Protein AF-A0A4U9CVR2-F1 (afdb_monomer_lite)

InterPro domains:
  IPR009057 Homedomain-like superfamily [SSF46689] (18-56)
  IPR018060 AraC-like, DNA binding HTH domain [PF12833] (2-55)
  IPR018060 AraC-like, DNA binding HTH domain [PS01124] (1-55)
  IPR018060 AraC-like, DNA binding HTH domain [SM00342] (1-59)
  IPR050959 Multiple antibiotic resistance protein MarA-like [PTHR47504] (1-55)

Foldseek 3Di:
DVCVVPVDDPVVVVLLVLLVVLVVCVVPHPPQLQVSCVVSPHPGSVSNVVSSVVNPPDPPDPPD

Sequence (64 aa):
MFKKETGHSLGQYIRSRKLTEIAQKLKQSNEPILYLAERYGFESQQTLTRTFKNYSTFRRINIA

Secondary structure (DSSP, 8-state):
-HHHHHSS-HHHHHHHHHHHHHHHHHHH----HHHHHHHTT-SSHHHHHHHHHHH---TT----

Structure (mmCIF, N/CA/C/O backbone):
data_AF-A0A4U9CVR2-F1
#
_entry.id   AF-A0A4U9CVR2-F1
#
loop_
_atom_site.group_PDB
_atom_site.id
_atom_site.type_symbol
_atom_site.label_atom_id
_atom_site.label_alt_id
_atom_site.label_comp_id
_atom_site.label_asym_id
_atom_site.label_entity_id
_atom_site.label_seq_id
_atom_site.pdbx_PDB_ins_code
_atom_site.Cartn_x
_atom_site.Cartn_y
_atom_site.Cartn_z
_atom_site.occupancy
_atom_site.B_iso_or_equiv
_atom_site.auth_seq_id
_atom_site.auth_comp_id
_atom_site.auth_asym_id
_atom_site.auth_atom_id
_atom_site.pdbx_PDB_model_num
ATOM 1 N N . MET A 1 1 ? 10.826 0.750 -22.589 1.00 83.56 1 MET A N 1
ATOM 2 C CA . MET A 1 1 ? 10.179 2.072 -22.723 1.00 83.56 1 MET A CA 1
ATOM 3 C C . MET A 1 1 ? 9.672 2.586 -21.373 1.00 83.56 1 MET A C 1
ATOM 5 O O . MET A 1 1 ? 10.333 3.442 -20.818 1.00 83.56 1 MET A O 1
ATOM 9 N N . PHE A 1 2 ? 8.646 1.995 -20.746 1.00 91.31 2 PHE A N 1
ATOM 10 C CA . PHE A 1 2 ? 8.060 2.500 -19.481 1.00 91.31 2 PHE A CA 1
ATOM 11 C C . PHE A 1 2 ? 9.055 2.773 -18.329 1.00 91.31 2 PHE A C 1
ATOM 13 O O . PHE A 1 2 ? 9.040 3.848 -17.736 1.00 91.31 2 PHE A O 1
ATOM 20 N N . LYS A 1 3 ? 9.954 1.823 -18.029 1.00 91.81 3 LYS A N 1
ATOM 21 C CA . LYS A 1 3 ? 10.961 1.985 -16.961 1.00 91.81 3 LYS A CA 1
ATOM 22 C C . LYS A 1 3 ? 11.979 3.092 -17.249 1.00 91.81 3 LYS A C 1
ATOM 24 O O . LYS A 1 3 ? 12.485 3.693 -16.313 1.00 91.81 3 LYS A O 1
ATOM 29 N N . LYS A 1 4 ? 12.274 3.357 -18.526 1.00 94.06 4 LYS A N 1
ATOM 30 C CA . LYS A 1 4 ? 13.205 4.418 -18.934 1.00 94.06 4 LYS A CA 1
ATOM 31 C C . LYS A 1 4 ? 12.607 5.800 -18.656 1.00 94.06 4 LYS A C 1
ATOM 33 O O . LYS A 1 4 ? 13.314 6.658 -18.156 1.00 94.06 4 LYS A O 1
ATOM 38 N N . GLU A 1 5 ? 11.310 5.961 -18.914 1.00 93.56 5 GLU A N 1
ATOM 39 C CA . GLU A 1 5 ? 10.596 7.231 -18.725 1.00 93.56 5 GLU A CA 1
ATOM 40 C C . GLU A 1 5 ? 10.227 7.500 -17.259 1.00 93.56 5 GLU A C 1
ATOM 42 O O . GLU A 1 5 ? 10.271 8.632 -16.796 1.00 93.56 5 GLU A O 1
ATOM 47 N N . THR A 1 6 ? 9.849 6.459 -16.511 1.00 90.44 6 THR A N 1
ATOM 48 C CA . THR A 1 6 ? 9.303 6.613 -15.146 1.00 90.44 6 THR A CA 1
ATOM 49 C C . THR A 1 6 ? 10.290 6.269 -14.033 1.00 90.44 6 THR A C 1
ATOM 51 O O . THR A 1 6 ? 9.986 6.486 -12.865 1.00 90.44 6 THR A O 1
ATOM 54 N N . GLY A 1 7 ? 11.426 5.644 -14.357 1.00 91.88 7 GLY A N 1
ATOM 55 C CA . GLY A 1 7 ? 12.369 5.099 -13.372 1.00 91.88 7 GLY A CA 1
ATOM 56 C C . GLY A 1 7 ? 11.883 3.835 -12.644 1.00 91.88 7 GLY A C 1
ATOM 57 O O . GLY A 1 7 ? 12.656 3.209 -11.919 1.00 91.88 7 GLY A O 1
ATOM 58 N N . HIS A 1 8 ? 10.638 3.400 -12.861 1.00 88.81 8 HIS A N 1
ATOM 59 C CA . HIS A 1 8 ? 10.024 2.268 -12.165 1.00 88.81 8 HIS A CA 1
ATOM 60 C C . HIS A 1 8 ? 9.632 1.145 -13.124 1.00 88.81 8 HIS A C 1
ATOM 62 O O . HIS A 1 8 ? 9.262 1.372 -14.276 1.00 88.81 8 HIS A O 1
ATOM 68 N N . SER A 1 9 ? 9.662 -0.105 -12.652 1.00 94.81 9 SER A N 1
ATOM 69 C CA . SER A 1 9 ? 8.957 -1.157 -13.389 1.00 94.81 9 SER A CA 1
ATOM 70 C C . SER A 1 9 ? 7.453 -0.870 -13.384 1.00 94.81 9 SER A C 1
ATOM 72 O O . SER A 1 9 ? 6.927 -0.274 -12.441 1.00 94.81 9 SER A O 1
ATOM 74 N N . LEU A 1 10 ? 6.737 -1.331 -14.411 1.00 93.00 10 LEU A N 1
ATOM 75 C CA . LEU A 1 10 ? 5.286 -1.147 -14.493 1.00 93.00 10 LEU A CA 1
ATOM 76 C C . LEU A 1 10 ? 4.577 -1.670 -13.232 1.00 93.00 10 LEU A C 1
ATOM 78 O O . LEU A 1 10 ? 3.739 -0.986 -12.653 1.00 93.00 10 LEU A O 1
ATOM 82 N N . GLY A 1 11 ? 4.986 -2.843 -12.738 1.00 91.25 11 GLY A N 1
ATOM 83 C CA . GLY A 1 11 ? 4.443 -3.414 -11.506 1.00 91.25 11 GLY A CA 1
ATOM 84 C C . GLY A 1 11 ? 4.767 -2.602 -10.246 1.00 91.25 11 GLY A C 1
ATOM 85 O O . GLY A 1 11 ? 3.950 -2.555 -9.330 1.00 91.25 11 GLY A O 1
ATOM 86 N N . GLN A 1 12 ? 5.934 -1.953 -10.161 1.00 89.44 12 GLN A N 1
ATOM 87 C CA . GLN A 1 12 ? 6.239 -1.034 -9.054 1.00 89.44 12 GLN A CA 1
ATOM 88 C C . GLN A 1 12 ? 5.347 0.207 -9.109 1.00 89.44 12 GLN A C 1
ATOM 90 O O . GLN A 1 12 ? 4.784 0.599 -8.088 1.00 89.44 12 GLN A O 1
ATOM 95 N N . TYR A 1 13 ? 5.167 0.776 -10.300 1.00 90.94 13 TYR A N 1
ATOM 96 C CA . TYR A 1 13 ? 4.329 1.952 -10.496 1.00 90.94 13 TYR A CA 1
ATOM 97 C C . TYR A 1 13 ? 2.861 1.671 -10.151 1.00 90.94 13 TYR A C 1
ATOM 99 O O . TYR A 1 13 ? 2.275 2.386 -9.341 1.00 90.94 13 TYR A O 1
ATOM 107 N N . ILE A 1 14 ? 2.289 0.578 -10.670 1.00 91.62 14 ILE A N 1
ATOM 108 C CA . ILE A 1 14 ? 0.904 0.172 -10.380 1.00 91.62 14 ILE A CA 1
ATOM 109 C C . ILE A 1 14 ? 0.696 -0.033 -8.875 1.00 91.62 14 ILE A C 1
ATOM 111 O O . ILE A 1 14 ? -0.272 0.477 -8.310 1.00 91.62 14 ILE A O 1
ATOM 115 N N . ARG A 1 15 ? 1.615 -0.739 -8.198 1.00 90.00 15 ARG A N 1
ATOM 116 C CA . ARG A 1 15 ? 1.530 -0.932 -6.741 1.00 90.00 15 ARG A CA 1
ATOM 117 C C . ARG A 1 15 ? 1.608 0.394 -5.986 1.00 90.00 15 ARG A C 1
ATOM 119 O O . ARG A 1 15 ? 0.821 0.600 -5.070 1.00 90.00 15 ARG A O 1
ATOM 126 N N . SER A 1 16 ? 2.508 1.292 -6.387 1.00 89.56 16 SER A N 1
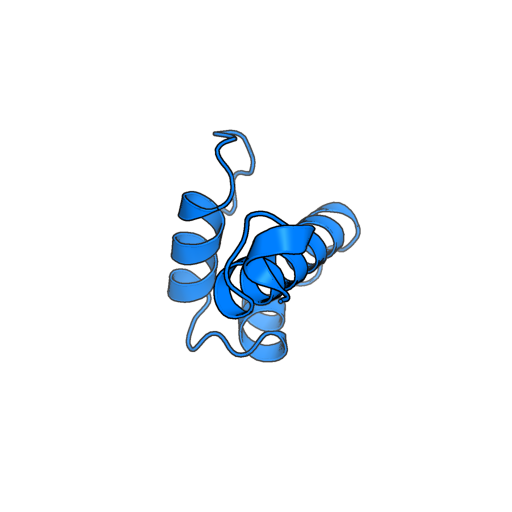ATOM 127 C CA . SER A 1 16 ? 2.652 2.617 -5.774 1.00 89.56 16 SER A CA 1
ATOM 128 C C . SER A 1 16 ? 1.371 3.447 -5.894 1.00 89.56 16 SER A C 1
ATOM 130 O O . SER A 1 16 ? 0.887 3.997 -4.904 1.00 89.56 16 SER A O 1
ATOM 132 N N . ARG A 1 17 ? 0.757 3.469 -7.083 1.00 92.12 17 ARG A N 1
ATOM 133 C CA . ARG A 1 17 ? -0.522 4.154 -7.317 1.00 92.12 17 ARG A CA 1
ATOM 134 C C . ARG A 1 17 ? -1.643 3.572 -6.457 1.00 92.12 17 ARG A C 1
ATOM 136 O O . ARG A 1 17 ? -2.292 4.327 -5.739 1.00 92.12 17 ARG A O 1
ATOM 143 N N . LYS A 1 18 ? -1.789 2.241 -6.438 1.00 92.69 18 LYS A N 1
ATOM 144 C CA . LYS A 1 18 ? -2.769 1.541 -5.591 1.00 92.69 18 LYS A CA 1
ATOM 145 C C . LYS A 1 18 ? -2.621 1.923 -4.112 1.00 92.69 18 LYS A C 1
ATOM 147 O O . LYS A 1 18 ? -3.602 2.239 -3.449 1.00 92.69 18 LYS A O 1
ATOM 152 N N . LEU A 1 19 ? -1.396 1.912 -3.586 1.00 91.50 19 LEU A N 1
ATOM 153 C CA . LEU A 1 19 ? -1.146 2.218 -2.173 1.00 91.50 19 LEU A CA 1
ATOM 154 C C . LEU A 1 19 ? -1.353 3.704 -1.849 1.00 91.50 19 LEU A C 1
ATOM 156 O O . LEU A 1 19 ? -1.825 4.022 -0.760 1.00 91.50 19 LEU A O 1
ATOM 160 N N . THR A 1 20 ? -1.083 4.604 -2.799 1.00 92.12 20 THR A N 1
ATOM 161 C CA . THR A 1 20 ? -1.409 6.034 -2.667 1.00 92.12 20 THR A CA 1
ATOM 162 C C . THR A 1 20 ? -2.916 6.256 -2.530 1.00 92.12 20 THR A C 1
ATOM 164 O O . THR A 1 20 ? -3.346 6.997 -1.648 1.00 92.12 20 THR A O 1
ATOM 167 N N . GLU A 1 21 ? -3.729 5.589 -3.350 1.00 92.62 21 GLU A N 1
ATOM 168 C CA . GLU A 1 21 ? -5.193 5.691 -3.275 1.00 92.62 21 GLU A CA 1
ATOM 169 C C . GLU A 1 21 ? -5.740 5.158 -1.946 1.00 92.62 21 GLU A C 1
ATOM 171 O O . GLU A 1 21 ? -6.575 5.803 -1.311 1.00 92.62 21 GLU A O 1
ATOM 176 N N . ILE A 1 22 ? -5.221 4.018 -1.477 1.00 91.56 22 ILE A N 1
ATOM 177 C CA . ILE A 1 22 ? -5.583 3.465 -0.165 1.00 91.56 22 ILE A CA 1
ATOM 178 C C . ILE A 1 22 ? -5.224 4.455 0.950 1.00 91.56 22 ILE A C 1
ATOM 180 O O . ILE A 1 22 ? -6.032 4.689 1.846 1.00 91.56 22 ILE A O 1
ATOM 184 N N . ALA A 1 23 ? -4.052 5.093 0.879 1.00 89.94 23 ALA A N 1
ATOM 185 C CA . ALA A 1 23 ? -3.640 6.103 1.852 1.00 89.94 23 ALA A CA 1
ATOM 186 C C . ALA A 1 23 ? -4.587 7.313 1.873 1.00 89.94 23 ALA A C 1
ATOM 188 O O . ALA A 1 23 ? -4.881 7.847 2.941 1.00 89.94 23 ALA A O 1
ATOM 189 N N . GLN A 1 24 ? -5.061 7.757 0.706 1.00 91.06 24 GLN A N 1
ATOM 190 C CA . GLN A 1 24 ? -6.037 8.842 0.608 1.00 91.06 24 GLN A CA 1
ATOM 191 C C . GLN A 1 24 ? -7.381 8.437 1.215 1.00 91.06 24 GLN A C 1
ATOM 193 O O . GLN A 1 24 ? -7.923 9.188 2.021 1.00 91.06 24 GLN A O 1
ATOM 198 N N . LYS A 1 25 ? -7.878 7.233 0.912 1.00 91.62 25 LYS A N 1
ATOM 199 C CA . LYS A 1 25 ? -9.126 6.712 1.490 1.00 91.62 25 LYS A CA 1
ATOM 200 C C . LYS A 1 25 ? -9.061 6.576 3.005 1.00 91.62 25 LYS A C 1
ATOM 202 O O . LYS A 1 25 ? -9.982 7.023 3.676 1.00 91.62 25 LYS A O 1
ATOM 207 N N . LEU A 1 26 ? -7.962 6.054 3.547 1.00 88.38 26 LEU A N 1
ATOM 208 C CA . LEU A 1 26 ? -7.755 5.969 4.997 1.00 88.38 26 LEU A CA 1
ATOM 209 C C . LEU A 1 26 ? -7.747 7.347 5.678 1.00 88.38 26 LEU A C 1
ATOM 211 O O . LEU A 1 26 ? -8.113 7.455 6.840 1.00 88.38 26 LEU A O 1
ATOM 215 N N . LYS A 1 27 ? -7.319 8.403 4.974 1.00 87.56 27 LYS A N 1
ATOM 216 C CA . LYS A 1 27 ? -7.322 9.778 5.503 1.00 87.56 27 LYS A CA 1
ATOM 217 C C . LYS A 1 27 ? -8.672 10.480 5.370 1.00 87.56 27 LYS A C 1
ATOM 219 O O . LYS A 1 27 ? -8.963 11.367 6.160 1.00 87.56 27 LYS A O 1
ATOM 224 N N . GLN A 1 28 ? -9.435 10.157 4.329 1.00 90.69 28 GLN A N 1
ATOM 225 C CA . GLN A 1 28 ? -10.645 10.890 3.942 1.00 90.69 28 GLN A CA 1
ATOM 226 C C . GLN A 1 28 ? -11.940 10.173 4.335 1.00 90.69 28 GLN A C 1
ATOM 228 O O . GLN A 1 28 ? -13.009 10.769 4.254 1.00 90.69 28 GLN A O 1
ATOM 233 N N . SER A 1 29 ? -11.867 8.902 4.729 1.00 85.75 29 SER A N 1
ATOM 234 C CA . SER A 1 29 ? -13.031 8.090 5.068 1.00 85.75 29 SER A CA 1
ATOM 235 C C . SER A 1 29 ? -12.829 7.347 6.383 1.00 85.75 29 SER A C 1
ATOM 237 O O . SER A 1 29 ? -11.711 6.974 6.727 1.00 85.75 29 SER A O 1
ATOM 239 N N . ASN A 1 30 ? -13.939 7.060 7.060 1.00 86.31 30 ASN A N 1
ATOM 240 C CA . ASN A 1 30 ? -13.994 6.101 8.165 1.00 86.31 30 ASN A CA 1
ATOM 241 C C . ASN A 1 30 ? -14.276 4.676 7.652 1.00 86.31 30 ASN A C 1
ATOM 243 O O . ASN A 1 30 ? -14.845 3.866 8.379 1.00 86.31 30 ASN A O 1
ATOM 247 N N . GLU A 1 31 ? -13.954 4.377 6.384 1.00 89.00 31 GLU A N 1
ATOM 248 C CA . GLU A 1 31 ? -14.126 3.035 5.822 1.00 89.00 31 GLU A CA 1
ATOM 249 C C . GLU A 1 31 ? -13.214 2.059 6.586 1.00 89.00 31 GLU A C 1
ATOM 251 O O . GLU A 1 31 ? -11.999 2.282 6.644 1.00 89.00 31 GLU A O 1
ATOM 256 N N . PRO A 1 32 ? -13.762 0.979 7.176 1.00 91.12 32 PRO A N 1
ATOM 257 C CA . PRO A 1 32 ? -12.946 -0.027 7.837 1.00 91.12 32 PRO A CA 1
ATOM 258 C C . PRO A 1 32 ? -11.855 -0.568 6.911 1.00 91.12 32 PRO A C 1
ATOM 260 O O . PRO A 1 32 ? -12.111 -0.940 5.764 1.00 91.12 32 PRO A O 1
ATOM 263 N N . ILE A 1 33 ? -10.630 -0.664 7.431 1.00 90.75 33 ILE A N 1
ATOM 264 C CA . ILE A 1 33 ? -9.460 -1.131 6.675 1.00 90.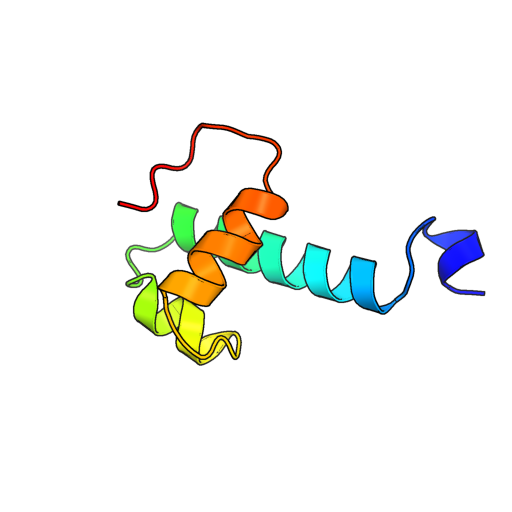75 33 ILE A CA 1
ATOM 265 C C . ILE A 1 33 ? -9.657 -2.528 6.067 1.00 90.75 33 ILE A C 1
ATOM 267 O O . ILE A 1 33 ? -9.087 -2.822 5.018 1.00 90.75 33 ILE A O 1
ATOM 271 N N . LEU A 1 34 ? -10.491 -3.368 6.685 1.00 93.69 34 LEU A N 1
ATOM 272 C CA . LEU A 1 34 ? -10.880 -4.668 6.148 1.00 93.69 34 LEU A CA 1
ATOM 273 C C . LEU A 1 34 ? -11.569 -4.536 4.780 1.00 93.69 34 LEU A C 1
ATOM 275 O O . LEU A 1 34 ? -11.146 -5.184 3.828 1.00 93.69 34 LEU A O 1
ATOM 279 N N . TYR A 1 35 ? -12.546 -3.636 4.644 1.00 94.62 35 TYR A N 1
ATOM 280 C CA . TYR A 1 35 ? -13.237 -3.417 3.369 1.00 94.62 35 TYR A CA 1
ATOM 281 C C . TYR A 1 35 ? -12.315 -2.816 2.307 1.00 94.62 35 TYR A C 1
ATOM 283 O O . TYR A 1 35 ? -12.418 -3.142 1.123 1.00 94.62 35 TYR A O 1
ATOM 291 N N . LEU A 1 36 ? -11.356 -1.979 2.716 1.00 93.38 36 LEU A N 1
ATOM 292 C CA . LEU A 1 36 ? -10.307 -1.509 1.812 1.00 93.38 36 LEU A CA 1
ATOM 293 C C . LEU A 1 36 ? -9.411 -2.665 1.348 1.00 93.38 36 LEU A C 1
ATOM 295 O O . LEU A 1 36 ? -9.060 -2.725 0.171 1.00 93.38 36 LEU A O 1
ATOM 299 N N . ALA A 1 37 ? -9.053 -3.599 2.230 1.00 93.69 37 ALA A N 1
ATOM 300 C CA . ALA A 1 37 ? -8.264 -4.769 1.857 1.00 93.69 37 ALA A CA 1
ATOM 301 C C . ALA A 1 37 ? -8.983 -5.592 0.780 1.00 93.69 37 ALA A C 1
ATOM 303 O O . ALA A 1 37 ? -8.412 -5.814 -0.289 1.00 93.69 37 ALA A O 1
ATOM 304 N N . GLU A 1 38 ? -10.250 -5.932 1.008 1.00 94.94 38 GLU A N 1
ATOM 305 C CA . GLU A 1 38 ? -11.071 -6.689 0.059 1.00 94.94 38 GLU A CA 1
ATOM 306 C C . GLU A 1 38 ? -11.213 -5.960 -1.285 1.00 94.94 38 GLU A C 1
ATOM 308 O O . GLU A 1 38 ? -10.896 -6.519 -2.337 1.00 94.94 38 GLU A O 1
ATOM 313 N N . ARG A 1 39 ? -11.588 -4.672 -1.266 1.00 94.12 39 ARG A N 1
ATOM 314 C CA . ARG A 1 39 ? -11.791 -3.864 -2.483 1.00 94.12 39 ARG A CA 1
ATOM 315 C C . ARG A 1 39 ? -10.536 -3.773 -3.348 1.00 94.12 39 ARG A C 1
ATOM 317 O O . ARG A 1 39 ? -10.623 -3.743 -4.574 1.00 94.12 39 ARG A O 1
ATOM 324 N N . TYR A 1 40 ? -9.366 -3.704 -2.719 1.00 93.00 40 TYR A N 1
ATOM 325 C CA . TYR A 1 40 ? -8.091 -3.595 -3.423 1.00 93.00 40 TYR A CA 1
ATOM 326 C C . TYR A 1 40 ? -7.416 -4.950 -3.695 1.00 93.00 40 TYR A C 1
ATOM 328 O O . TYR A 1 40 ? -6.299 -4.969 -4.237 1.00 93.00 40 TYR A O 1
ATOM 336 N N . GLY A 1 41 ? -8.101 -6.062 -3.401 1.00 93.56 41 GLY A N 1
ATOM 337 C CA . GLY A 1 41 ? -7.682 -7.425 -3.729 1.00 93.56 41 GLY A CA 1
ATOM 338 C C . GLY A 1 41 ? -6.608 -7.990 -2.800 1.00 93.56 41 GLY A C 1
ATOM 339 O O . GLY A 1 41 ? -5.761 -8.760 -3.245 1.00 93.56 41 GLY A O 1
ATOM 340 N N . PHE A 1 42 ? -6.586 -7.565 -1.539 1.00 94.00 42 PHE A N 1
ATOM 341 C CA . PHE A 1 42 ? -5.757 -8.173 -0.504 1.00 94.00 42 PHE A CA 1
ATOM 342 C C . PHE A 1 42 ? -6.539 -9.289 0.186 1.00 94.00 42 PHE A C 1
ATOM 344 O O . PHE A 1 42 ? -7.681 -9.093 0.582 1.00 94.00 42 PHE A O 1
ATOM 351 N N . GLU A 1 43 ? -5.891 -10.435 0.388 1.00 94.00 43 GLU A N 1
ATOM 352 C CA . GLU A 1 43 ? -6.494 -11.616 1.031 1.00 94.00 43 GLU A CA 1
ATOM 353 C C . GLU A 1 43 ? -6.902 -11.373 2.489 1.00 94.00 43 GLU A C 1
ATOM 355 O O . GLU A 1 43 ? -7.719 -12.099 3.044 1.00 94.00 43 GLU A O 1
ATOM 360 N N . SER A 1 44 ? -6.294 -10.379 3.135 1.00 95.19 44 SER A N 1
ATOM 361 C CA . SER A 1 44 ? -6.595 -10.015 4.512 1.00 95.19 44 SER A CA 1
ATOM 362 C C . SER A 1 44 ? -6.151 -8.588 4.822 1.00 95.19 44 SER A C 1
ATOM 364 O O . SER A 1 44 ? -5.250 -8.028 4.177 1.00 95.19 44 SER A O 1
ATOM 366 N N . GLN A 1 45 ? -6.731 -8.014 5.877 1.00 93.81 45 GLN A N 1
ATOM 367 C CA . GLN A 1 45 ? -6.285 -6.745 6.456 1.00 93.81 45 GLN A CA 1
ATOM 368 C C . GLN A 1 45 ? -4.792 -6.778 6.820 1.00 93.81 45 GLN A C 1
ATOM 370 O O . GLN A 1 45 ? -4.086 -5.779 6.659 1.00 93.81 45 GLN A O 1
ATOM 375 N N . GLN A 1 46 ? -4.289 -7.916 7.301 1.00 93.75 46 GLN A N 1
ATOM 376 C CA . GLN A 1 46 ? -2.897 -8.098 7.702 1.00 93.75 46 GLN A CA 1
ATOM 377 C C . GLN A 1 46 ? -1.965 -8.002 6.491 1.00 93.75 46 GLN A C 1
ATOM 379 O O . GLN A 1 46 ? -0.941 -7.314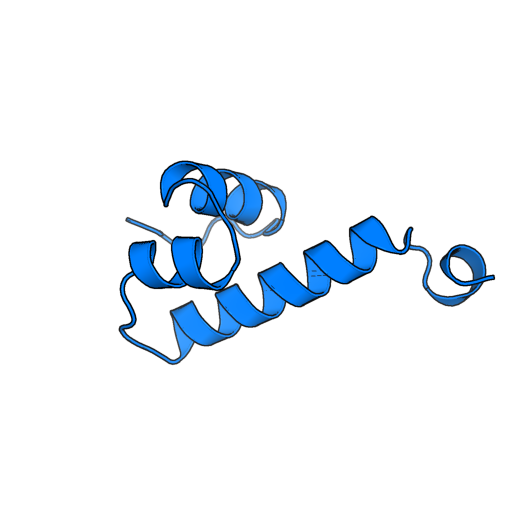 6.555 1.00 93.75 46 GLN A O 1
ATOM 384 N N . THR A 1 47 ? -2.333 -8.634 5.371 1.00 93.88 47 THR A N 1
ATOM 385 C CA . THR A 1 47 ? -1.565 -8.552 4.122 1.00 93.88 47 THR A CA 1
ATOM 386 C C . THR A 1 47 ? -1.541 -7.117 3.598 1.00 93.88 47 THR A C 1
ATOM 388 O O . THR A 1 47 ? -0.459 -6.620 3.276 1.00 93.88 47 THR A O 1
ATOM 391 N N . LEU A 1 48 ? -2.680 -6.410 3.613 1.00 91.75 48 LEU A N 1
ATOM 392 C CA . LEU A 1 48 ? -2.730 -4.982 3.277 1.00 91.75 48 LEU A CA 1
ATOM 393 C C . LEU A 1 48 ? -1.807 -4.159 4.187 1.00 91.75 48 LEU A C 1
ATOM 395 O O . LEU A 1 48 ? -0.960 -3.411 3.703 1.00 91.75 48 LEU A O 1
ATOM 399 N N . THR A 1 49 ? -1.931 -4.327 5.503 1.00 91.50 49 THR A N 1
ATOM 400 C CA . THR A 1 49 ? -1.166 -3.587 6.516 1.00 91.50 49 THR A CA 1
ATOM 401 C C . THR A 1 49 ? 0.338 -3.774 6.332 1.00 91.50 49 THR A C 1
ATOM 403 O O . THR A 1 49 ? 1.096 -2.804 6.373 1.00 91.50 49 THR A O 1
ATOM 406 N N . ARG A 1 50 ? 0.792 -5.008 6.083 1.00 90.12 50 ARG A N 1
ATOM 407 C CA . ARG A 1 50 ? 2.208 -5.315 5.842 1.00 90.12 50 ARG A CA 1
ATOM 408 C C . ARG A 1 50 ? 2.718 -4.657 4.561 1.00 90.12 50 ARG A C 1
ATOM 410 O O . ARG A 1 50 ? 3.770 -4.023 4.579 1.00 90.12 50 ARG A O 1
ATOM 417 N N . THR A 1 51 ? 1.973 -4.769 3.462 1.00 89.31 51 THR A N 1
ATOM 418 C CA . THR A 1 51 ? 2.345 -4.129 2.192 1.00 89.31 51 THR A CA 1
ATOM 419 C C . THR A 1 51 ? 2.381 -2.608 2.322 1.00 89.31 51 THR A C 1
ATOM 421 O O . THR A 1 51 ? 3.308 -1.971 1.826 1.00 89.31 51 THR A O 1
ATOM 424 N N . PHE A 1 52 ? 1.413 -2.028 3.029 1.00 87.25 52 PHE A N 1
ATOM 425 C CA . PHE A 1 52 ? 1.323 -0.591 3.245 1.00 87.25 52 PHE A CA 1
ATOM 426 C C . PHE A 1 52 ? 2.471 -0.061 4.116 1.00 87.25 52 PHE A C 1
ATOM 428 O O . PHE A 1 52 ? 3.079 0.952 3.771 1.00 87.25 52 PHE A O 1
ATOM 435 N N . LYS A 1 53 ? 2.839 -0.776 5.190 1.00 83.75 53 LYS A N 1
ATOM 436 C CA . LYS A 1 53 ? 4.009 -0.452 6.030 1.00 83.75 53 LYS A CA 1
ATOM 437 C C . LYS A 1 53 ? 5.321 -0.470 5.244 1.00 83.75 53 LYS A C 1
ATOM 439 O O . LYS A 1 53 ? 6.157 0.396 5.456 1.00 83.75 53 LYS A O 1
ATOM 444 N N . ASN A 1 54 ? 5.485 -1.415 4.321 1.00 80.75 54 ASN A N 1
ATOM 445 C CA . ASN A 1 54 ? 6.687 -1.501 3.486 1.00 80.75 54 ASN A CA 1
ATOM 446 C C . ASN A 1 54 ? 6.757 -0.402 2.412 1.00 80.75 54 ASN A C 1
ATOM 448 O O . ASN A 1 54 ? 7.836 -0.103 1.911 1.00 80.75 54 ASN A O 1
ATOM 452 N N . TYR A 1 55 ? 5.614 0.174 2.032 1.00 76.69 55 TYR A N 1
ATOM 453 C CA . TYR A 1 55 ? 5.529 1.252 1.047 1.00 76.69 55 TYR A CA 1
ATOM 454 C C . TYR A 1 55 ? 5.690 2.641 1.666 1.00 76.69 55 TYR A C 1
ATOM 456 O O . TYR A 1 55 ? 6.356 3.505 1.099 1.00 76.69 55 TYR A O 1
ATOM 464 N N . SER A 1 56 ? 5.087 2.861 2.833 1.00 63.47 56 SER A N 1
ATOM 465 C CA . SER A 1 56 ? 5.208 4.119 3.551 1.00 63.47 56 SER A CA 1
ATOM 466 C C . SER A 1 56 ? 6.518 4.118 4.337 1.00 63.47 56 SER A C 1
ATOM 468 O O . SER A 1 56 ? 6.592 3.571 5.432 1.00 63.47 56 SER A O 1
ATOM 470 N N . THR A 1 57 ? 7.545 4.815 3.850 1.00 54.28 57 THR A N 1
ATOM 471 C CA . THR A 1 57 ? 8.743 5.157 4.651 1.00 54.28 57 THR A CA 1
ATOM 472 C C . THR A 1 57 ? 8.379 5.940 5.937 1.00 54.28 57 THR A C 1
ATOM 474 O O . THR A 1 57 ? 9.217 6.170 6.806 1.00 54.28 57 THR A O 1
ATOM 477 N N . PHE A 1 58 ? 7.113 6.341 6.107 1.00 48.03 58 PHE A N 1
ATOM 478 C CA . PHE A 1 58 ? 6.615 7.127 7.227 1.00 48.03 58 PHE A CA 1
ATOM 479 C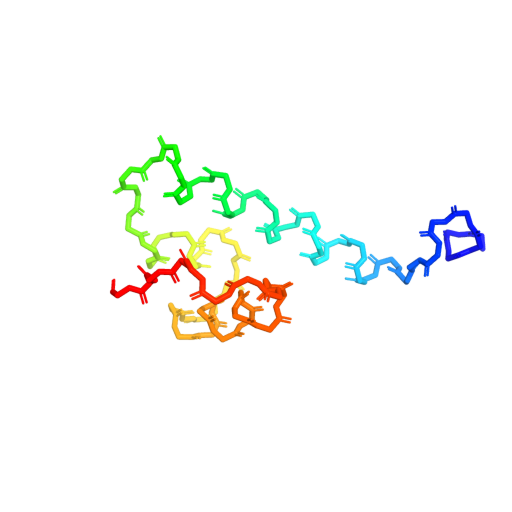 C . PHE A 1 58 ? 5.984 6.288 8.353 1.00 48.03 58 PHE A C 1
ATOM 481 O O . PHE A 1 58 ? 4.855 5.804 8.273 1.00 48.03 58 PHE A O 1
ATOM 488 N N . ARG A 1 59 ? 6.706 6.255 9.475 1.00 48.00 59 ARG A N 1
ATOM 489 C CA . ARG A 1 59 ? 6.393 5.719 10.815 1.00 48.00 59 ARG A CA 1
ATOM 490 C C . ARG A 1 59 ? 5.125 6.271 11.519 1.00 48.00 59 ARG A C 1
ATOM 492 O O . A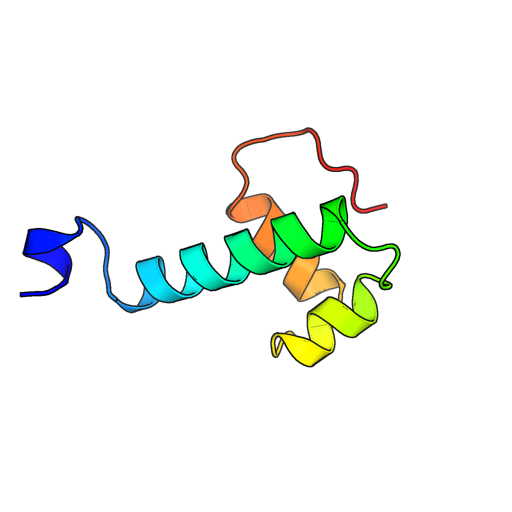RG A 1 59 ? 5.051 6.183 12.739 1.00 48.00 59 ARG A O 1
ATOM 499 N N . ARG A 1 60 ? 4.153 6.897 10.835 1.00 46.56 60 ARG A N 1
ATOM 500 C CA . ARG A 1 60 ? 3.100 7.713 11.503 1.00 46.56 60 ARG A CA 1
ATOM 501 C C . ARG A 1 60 ? 1.659 7.516 11.024 1.00 46.56 60 ARG A C 1
ATOM 503 O O . ARG A 1 60 ? 0.837 8.402 11.227 1.00 46.56 60 ARG A O 1
ATOM 510 N N . ILE A 1 61 ? 1.323 6.378 10.425 1.00 52.34 61 ILE A N 1
ATOM 511 C CA . ILE A 1 61 ? -0.085 5.972 10.312 1.00 52.34 61 ILE A CA 1
ATOM 512 C C . ILE A 1 61 ? -0.245 4.758 11.219 1.00 52.34 61 ILE A C 1
ATOM 514 O O . ILE A 1 61 ? 0.163 3.655 10.860 1.00 52.34 61 ILE A O 1
ATOM 518 N N . ASN A 1 62 ? -0.757 4.986 12.433 1.00 46.25 62 ASN A N 1
ATOM 519 C CA . ASN A 1 62 ? -1.225 3.911 13.302 1.00 46.25 62 ASN A CA 1
ATOM 520 C C . ASN A 1 62 ? -2.497 3.346 12.667 1.00 46.25 62 ASN A C 1
ATOM 522 O O . ASN A 1 62 ? -3.603 3.797 12.936 1.00 46.25 62 ASN A O 1
ATOM 526 N N . ILE A 1 63 ? -2.299 2.393 11.764 1.00 53.88 63 ILE A N 1
ATOM 527 C CA . ILE A 1 63 ? -3.298 1.395 11.397 1.00 53.88 63 ILE A CA 1
ATOM 528 C C . ILE A 1 63 ? -3.370 0.432 12.584 1.00 53.88 63 ILE A C 1
ATOM 530 O O . ILE A 1 63 ? -2.663 -0.576 12.611 1.00 53.88 63 ILE A O 1
ATOM 534 N N . ALA A 1 64 ? -4.088 0.874 13.620 1.00 43.72 64 ALA A N 1
ATOM 535 C CA . ALA A 1 64 ? -4.492 0.076 14.772 1.00 43.72 64 ALA A CA 1
ATOM 536 C C . ALA A 1 64 ? -5.816 -0.619 14.443 1.00 43.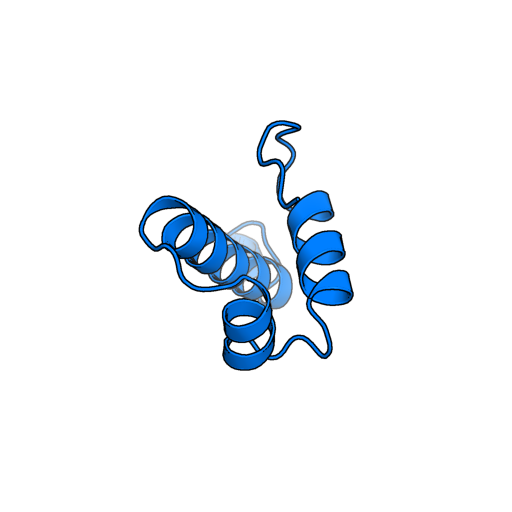72 64 ALA A C 1
ATOM 538 O O . ALA A 1 64 ? -6.675 0.051 13.824 1.00 43.72 64 ALA A O 1
#

pLDDT: mean 85.22, std 14.49, range [43.72, 95.19]

Organism: Raoultella terrigena (NCBI:txid577)

Radius of gyration: 12.81 Å; chains: 1; bounding box: 27×22×38 Å